Protein AF-A0A384AVC4-F1 (afdb_monomer_lite)

Foldseek 3Di:
DPPQCPDPVNVPPLLSVLLCVLLDDPSDHDPVSSVVSVQLPDPPHDPVSVVVVVQSSQPPVPPSDNDLVSQLVVVCSVVVDPPDPPVVSNVVSVVVVVVVVVVPPPDDPPDD

Structure (mmCIF, N/CA/C/O backbone):
data_AF-A0A384AVC4-F1
#
_entry.id   AF-A0A384AVC4-F1
#
loop_
_atom_site.group_PDB
_atom_site.id
_atom_site.type_symbol
_atom_site.label_atom_id
_atom_site.label_alt_id
_atom_site.label_comp_id
_atom_site.label_asym_id
_atom_site.label_entity_id
_atom_site.label_seq_id
_atom_site.pdbx_PDB_ins_code
_atom_site.Cartn_x
_atom_site.Cartn_y
_atom_site.Cartn_z
_atom_site.occupancy
_atom_site.B_iso_or_equiv
_atom_site.auth_seq_id
_atom_site.auth_comp_id
_atom_site.auth_asym_id
_atom_site.auth_atom_id
_atom_site.pdbx_PDB_model_num
ATOM 1 N N . MET A 1 1 ? 16.499 8.428 1.139 1.00 48.53 1 MET A N 1
ATOM 2 C CA . MET A 1 1 ? 15.118 7.899 1.031 1.00 48.53 1 MET A CA 1
ATOM 3 C C . MET A 1 1 ? 14.245 8.715 0.068 1.00 48.53 1 MET A C 1
ATOM 5 O O . MET A 1 1 ? 13.192 8.240 -0.332 1.00 48.53 1 MET A O 1
ATOM 9 N N . ASP A 1 2 ? 14.667 9.916 -0.335 1.00 53.59 2 ASP A N 1
ATOM 10 C CA . ASP A 1 2 ? 13.777 10.975 -0.840 1.00 53.59 2 ASP A CA 1
ATOM 11 C C . ASP A 1 2 ? 13.435 10.916 -2.338 1.00 53.59 2 ASP A C 1
ATOM 13 O O . ASP A 1 2 ? 12.505 11.579 -2.799 1.00 53.59 2 ASP A O 1
ATOM 17 N N . GLN A 1 3 ? 14.152 10.115 -3.129 1.00 60.91 3 GLN A N 1
ATOM 18 C CA . GLN A 1 3 ? 13.896 10.030 -4.573 1.00 60.91 3 GLN A CA 1
ATOM 19 C C . GLN A 1 3 ? 12.731 9.098 -4.923 1.00 60.91 3 GLN A C 1
ATOM 21 O O . GLN A 1 3 ? 12.028 9.356 -5.892 1.00 60.91 3 GLN A O 1
ATOM 26 N N . VAL A 1 4 ? 12.492 8.044 -4.135 1.00 62.59 4 VAL A N 1
ATOM 27 C CA . VAL A 1 4 ? 11.399 7.090 -4.399 1.00 62.59 4 VAL A CA 1
ATOM 28 C C . VAL A 1 4 ? 10.079 7.569 -3.787 1.00 62.59 4 VAL A C 1
ATOM 30 O O . VAL A 1 4 ? 9.026 7.476 -4.414 1.00 62.59 4 VAL A O 1
ATOM 33 N N . SER A 1 5 ? 10.127 8.184 -2.604 1.00 60.69 5 SER A N 1
ATOM 34 C CA . SER A 1 5 ? 8.957 8.790 -1.954 1.00 60.69 5 SER A CA 1
ATOM 35 C C . SER A 1 5 ? 8.428 10.037 -2.680 1.00 60.69 5 SER A C 1
ATOM 37 O O . SER A 1 5 ? 7.262 10.395 -2.508 1.00 60.69 5 SER A O 1
ATOM 39 N N . SER A 1 6 ? 9.251 10.677 -3.519 1.00 62.69 6 SER A N 1
ATOM 40 C CA . SER A 1 6 ? 8.855 11.820 -4.351 1.00 62.69 6 SER A CA 1
ATOM 41 C C . SER A 1 6 ? 8.213 11.431 -5.684 1.00 62.69 6 SER A C 1
ATOM 43 O O . SER A 1 6 ? 7.720 12.321 -6.386 1.00 62.69 6 SER A O 1
ATOM 45 N N . LEU A 1 7 ? 8.130 10.132 -6.027 1.00 69.69 7 LEU A N 1
ATOM 46 C CA . LEU A 1 7 ? 7.364 9.712 -7.199 1.00 69.69 7 LEU A CA 1
ATOM 47 C C . LEU A 1 7 ? 5.908 10.176 -7.050 1.00 69.69 7 LEU A C 1
ATOM 49 O O . LEU A 1 7 ? 5.279 9.895 -6.026 1.00 69.69 7 LEU A O 1
ATOM 53 N N . PRO A 1 8 ? 5.316 10.807 -8.081 1.00 68.06 8 PRO A N 1
ATOM 54 C CA . PRO A 1 8 ? 3.938 11.292 -8.012 1.00 68.06 8 PRO A CA 1
ATOM 55 C C . PRO A 1 8 ? 2.934 10.169 -7.712 1.00 68.06 8 PRO A C 1
ATOM 57 O O . PRO A 1 8 ? 1.914 10.417 -7.078 1.00 68.06 8 PRO A O 1
ATOM 60 N N . ALA A 1 9 ? 3.258 8.928 -8.094 1.00 69.81 9 ALA A N 1
ATOM 61 C CA . ALA A 1 9 ? 2.465 7.738 -7.794 1.00 69.81 9 ALA A CA 1
ATOM 62 C C . ALA A 1 9 ? 2.440 7.349 -6.300 1.00 69.81 9 ALA A C 1
ATOM 64 O O . ALA A 1 9 ? 1.468 6.749 -5.852 1.00 69.81 9 ALA A O 1
ATOM 65 N N . LEU A 1 10 ? 3.481 7.681 -5.528 1.00 69.94 10 LEU A N 1
ATOM 66 C CA . LEU A 1 10 ? 3.588 7.345 -4.101 1.00 69.94 10 LEU A CA 1
ATOM 67 C C . LEU A 1 10 ? 3.369 8.552 -3.189 1.00 69.94 10 LEU A C 1
ATOM 69 O O . LEU A 1 10 ? 2.972 8.380 -2.041 1.00 69.94 10 LEU A O 1
ATOM 73 N N . ARG A 1 11 ? 3.562 9.775 -3.694 1.00 70.00 11 ARG A N 1
ATOM 74 C CA . ARG A 1 11 ? 3.470 11.013 -2.906 1.00 70.00 11 ARG A CA 1
ATOM 75 C C . ARG A 1 11 ? 2.110 11.219 -2.235 1.00 70.00 11 ARG A C 1
ATOM 77 O O . ARG A 1 11 ? 2.041 11.809 -1.165 1.00 70.00 11 ARG A O 1
ATOM 84 N N . VAL A 1 12 ? 1.040 10.748 -2.869 1.00 73.88 12 VAL A N 1
ATOM 85 C CA . VAL A 1 12 ? -0.340 10.860 -2.366 1.00 73.88 12 VAL A CA 1
ATOM 86 C C . VAL A 1 12 ? -0.796 9.625 -1.587 1.00 73.88 12 VAL A C 1
ATOM 88 O O . VAL A 1 12 ? -1.919 9.597 -1.097 1.00 73.88 12 VAL A O 1
ATOM 91 N N . ASN A 1 13 ? 0.044 8.590 -1.490 1.00 79.75 13 ASN A N 1
ATOM 92 C CA . ASN A 1 13 ? -0.337 7.335 -0.861 1.00 79.75 13 ASN A CA 1
ATOM 93 C C . ASN A 1 13 ? -0.052 7.386 0.658 1.00 79.75 13 ASN A C 1
ATOM 95 O O . ASN A 1 13 ? 1.111 7.553 1.046 1.00 79.75 13 ASN A O 1
ATOM 99 N N . PRO A 1 14 ? -1.063 7.206 1.532 1.00 79.62 14 PRO A N 1
ATOM 100 C CA . PRO A 1 14 ? -0.870 7.196 2.986 1.00 79.62 14 PRO A CA 1
ATOM 101 C C . PRO A 1 14 ? 0.028 6.045 3.472 1.00 79.62 14 PRO A C 1
ATOM 103 O O . PRO A 1 14 ? 0.600 6.126 4.556 1.00 79.62 14 PRO A O 1
ATOM 106 N N . PHE A 1 15 ? 0.215 5.008 2.649 1.00 83.56 15 PHE A N 1
ATOM 107 C CA . PHE A 1 15 ? 1.075 3.856 2.932 1.00 83.56 15 PHE A CA 1
ATOM 108 C C . PHE A 1 15 ? 2.456 3.950 2.279 1.00 83.56 15 PHE A C 1
ATOM 110 O O . PHE A 1 15 ? 3.188 2.960 2.255 1.00 83.56 15 PHE A O 1
ATOM 117 N N . ARG A 1 16 ? 2.845 5.116 1.739 1.00 83.81 16 ARG A N 1
ATOM 118 C CA . ARG A 1 16 ? 4.127 5.279 1.029 1.00 83.81 16 ARG A CA 1
ATOM 119 C C . ARG A 1 16 ? 5.325 4.800 1.848 1.00 83.81 1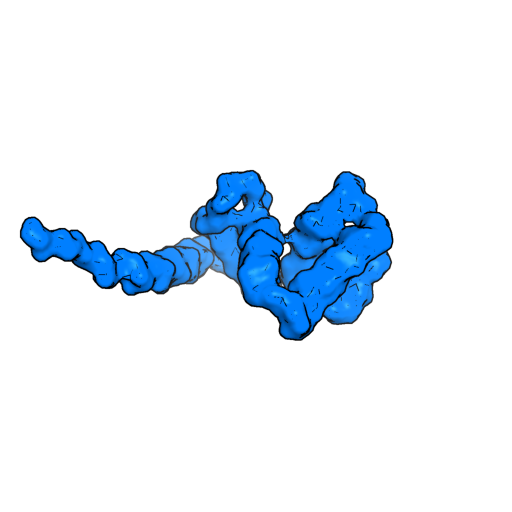6 ARG A C 1
ATOM 121 O O . ARG A 1 16 ? 6.223 4.192 1.283 1.00 83.81 16 ARG A O 1
ATOM 128 N N . ASP A 1 17 ? 5.320 5.027 3.162 1.00 82.88 17 ASP A N 1
ATOM 129 C CA . ASP A 1 17 ? 6.425 4.658 4.048 1.00 82.88 17 ASP A CA 1
ATOM 130 C C . ASP A 1 17 ? 6.546 3.128 4.167 1.00 82.88 17 ASP A C 1
ATOM 132 O O . ASP A 1 17 ? 7.649 2.583 4.132 1.00 82.88 17 ASP A O 1
ATOM 136 N N . ARG A 1 18 ? 5.407 2.419 4.209 1.00 85.12 18 ARG A N 1
ATOM 137 C CA . ARG A 1 18 ? 5.356 0.947 4.206 1.00 85.12 18 ARG A CA 1
ATOM 138 C C . ARG A 1 18 ? 5.762 0.373 2.860 1.00 85.12 18 ARG A C 1
ATOM 140 O O . ARG A 1 18 ? 6.574 -0.540 2.825 1.00 85.12 18 ARG A O 1
ATOM 147 N N . IL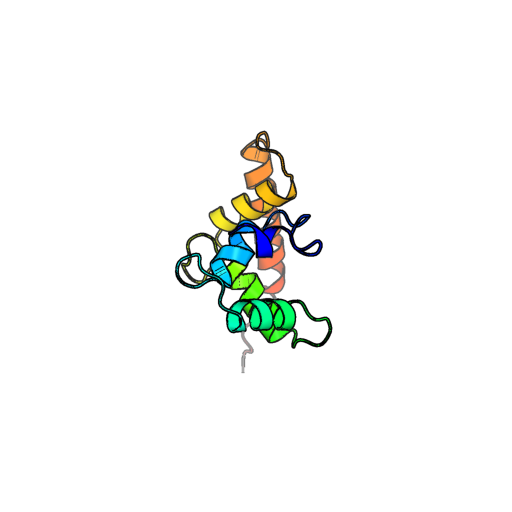E A 1 19 ? 5.270 0.943 1.762 1.00 85.81 19 ILE A N 1
ATOM 148 C CA . ILE A 1 19 ? 5.693 0.552 0.412 1.00 85.81 19 ILE A CA 1
ATOM 149 C C . ILE A 1 19 ? 7.214 0.709 0.293 1.00 85.81 19 ILE A C 1
ATOM 151 O O . ILE A 1 19 ? 7.900 -0.218 -0.124 1.00 85.81 19 ILE A O 1
ATOM 155 N N . CYS A 1 20 ? 7.761 1.839 0.752 1.00 83.12 20 CYS A N 1
ATOM 156 C CA . CYS A 1 20 ? 9.202 2.069 0.768 1.00 83.12 20 CYS A CA 1
ATOM 157 C C . CYS A 1 20 ? 9.944 0.963 1.533 1.00 83.12 20 CYS A C 1
ATOM 159 O O . CYS A 1 20 ? 10.962 0.450 1.077 1.00 83.12 20 CYS A O 1
ATOM 161 N N . ARG A 1 21 ? 9.415 0.577 2.696 1.00 84.12 21 ARG A N 1
ATOM 162 C CA . ARG A 1 21 ? 10.014 -0.430 3.573 1.00 84.12 21 ARG A CA 1
ATOM 163 C C . ARG A 1 21 ? 9.946 -1.848 3.008 1.00 84.12 21 ARG A C 1
ATOM 165 O O . ARG A 1 21 ? 10.917 -2.574 3.138 1.00 84.12 21 ARG A O 1
ATOM 172 N N . VAL A 1 22 ? 8.845 -2.225 2.359 1.00 85.56 22 VAL A N 1
ATOM 173 C CA . VAL A 1 22 ? 8.669 -3.566 1.770 1.00 85.56 22 VAL A CA 1
ATOM 174 C C . VAL A 1 22 ? 9.558 -3.769 0.543 1.00 85.56 22 VAL A C 1
ATOM 176 O O . VAL A 1 22 ? 10.018 -4.881 0.299 1.00 85.56 22 VAL A O 1
ATOM 179 N N . PHE A 1 23 ? 9.795 -2.712 -0.239 1.00 83.69 23 PHE A N 1
ATOM 180 C CA . PHE A 1 23 ? 10.600 -2.799 -1.458 1.00 83.69 23 PHE A CA 1
ATOM 181 C C . PHE A 1 23 ? 12.082 -2.459 -1.257 1.00 83.69 23 PHE A C 1
ATOM 183 O O . PHE A 1 23 ? 12.866 -2.773 -2.140 1.00 83.69 23 PHE A O 1
ATOM 190 N N . SER A 1 24 ? 12.490 -1.835 -0.147 1.00 82.62 24 SER A N 1
ATOM 191 C CA . SER A 1 24 ? 13.908 -1.527 0.098 1.00 82.62 24 SER A CA 1
ATOM 192 C C . SER A 1 24 ? 14.607 -2.590 0.932 1.00 82.62 24 SER A C 1
ATOM 194 O O . SER A 1 24 ? 14.042 -3.139 1.875 1.00 82.62 24 SER A O 1
ATOM 196 N N . HIS A 1 25 ? 15.889 -2.806 0.640 1.00 77.50 25 HIS A N 1
ATOM 197 C CA . HIS A 1 25 ? 16.777 -3.591 1.488 1.00 77.50 25 HIS A CA 1
ATOM 198 C C . HIS A 1 25 ? 17.624 -2.632 2.334 1.00 77.50 25 HIS A C 1
ATOM 200 O O . HIS A 1 25 ? 18.328 -1.771 1.808 1.00 77.50 25 HIS A O 1
ATOM 206 N N . ASN A 1 26 ? 17.542 -2.733 3.661 1.00 71.94 26 ASN A N 1
ATOM 207 C CA . ASN A 1 26 ? 18.291 -1.884 4.602 1.00 71.94 26 ASN A CA 1
ATOM 208 C C . ASN A 1 26 ? 18.101 -0.366 4.381 1.00 71.94 26 ASN A C 1
ATOM 210 O O . ASN A 1 26 ? 19.034 0.412 4.576 1.00 71.94 26 ASN A O 1
ATOM 214 N N . ASN A 1 27 ? 16.895 0.070 3.995 1.00 67.31 27 ASN A N 1
ATOM 215 C CA . ASN A 1 27 ? 16.565 1.468 3.670 1.00 67.31 27 ASN A CA 1
ATOM 216 C C . ASN A 1 27 ? 17.289 2.044 2.436 1.00 67.31 27 ASN A C 1
ATOM 218 O O . ASN A 1 27 ? 17.264 3.261 2.215 1.00 67.31 27 ASN A O 1
ATOM 222 N N . VAL A 1 28 ? 17.915 1.191 1.623 1.00 76.44 28 VAL A N 1
ATOM 223 C CA . VAL A 1 28 ? 18.518 1.557 0.340 1.00 76.44 28 VAL A CA 1
ATOM 224 C C . VAL A 1 28 ? 17.672 0.958 -0.778 1.00 76.44 28 VAL A C 1
ATOM 226 O O . VAL A 1 28 ? 17.259 -0.195 -0.712 1.00 76.44 28 VAL A O 1
ATOM 229 N N . PHE A 1 29 ? 17.397 1.766 -1.800 1.00 79.62 29 PHE A N 1
ATOM 230 C CA . PHE A 1 29 ? 16.746 1.306 -3.021 1.00 79.62 29 PHE A CA 1
ATOM 231 C C . PHE A 1 29 ? 17.806 0.984 -4.061 1.00 79.62 29 PHE A C 1
ATOM 233 O O . PHE A 1 29 ? 18.503 1.885 -4.534 1.00 79.62 29 PHE A O 1
ATOM 240 N N . SER A 1 30 ? 17.897 -0.283 -4.441 1.00 84.12 30 SER A N 1
ATOM 241 C CA . SER A 1 30 ? 18.623 -0.687 -5.637 1.00 84.12 30 SER A CA 1
ATOM 242 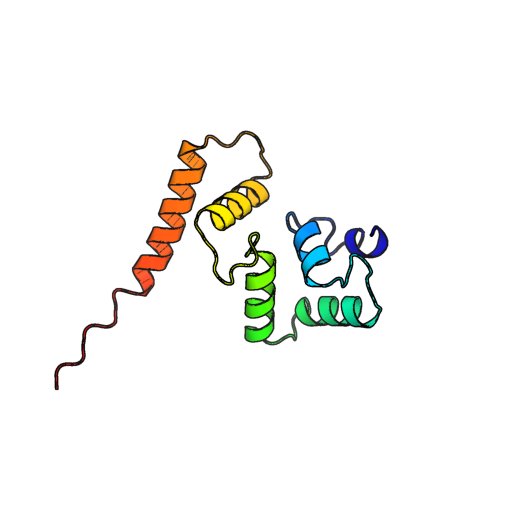C C . SER A 1 30 ? 17.780 -0.407 -6.881 1.00 84.12 30 SER A C 1
ATOM 244 O O . SER A 1 30 ? 16.556 -0.271 -6.824 1.00 84.12 30 SER A O 1
ATOM 246 N N . PHE A 1 31 ? 18.424 -0.336 -8.046 1.00 82.94 31 PHE A N 1
ATOM 247 C CA . PHE A 1 31 ? 17.703 -0.198 -9.315 1.00 82.94 31 PHE A CA 1
ATOM 248 C C . PHE A 1 31 ? 16.703 -1.349 -9.532 1.00 82.94 31 PHE A C 1
ATOM 250 O O . PHE A 1 31 ? 15.584 -1.119 -9.992 1.00 82.94 31 PHE A O 1
ATOM 257 N N . GLU A 1 32 ? 17.079 -2.566 -9.135 1.00 84.94 32 GLU A N 1
ATOM 258 C CA . GLU A 1 32 ? 16.208 -3.744 -9.181 1.00 84.94 32 GLU A CA 1
ATOM 259 C C . GLU A 1 32 ? 14.969 -3.590 -8.289 1.00 84.94 32 GLU A C 1
ATOM 261 O O . GLU A 1 32 ? 13.870 -3.923 -8.725 1.00 84.94 32 GLU A O 1
ATOM 266 N N . ASP A 1 33 ? 15.111 -2.994 -7.103 1.00 84.88 33 ASP A N 1
ATOM 267 C CA . ASP A 1 33 ? 14.001 -2.743 -6.176 1.00 84.88 33 ASP A CA 1
ATOM 268 C C . ASP A 1 33 ? 12.987 -1.756 -6.763 1.00 84.88 33 ASP A C 1
ATOM 270 O O . ASP A 1 33 ? 11.774 -1.972 -6.712 1.00 84.88 33 ASP A O 1
ATOM 274 N N . VAL A 1 34 ? 13.477 -0.677 -7.383 1.00 81.94 34 VAL A N 1
ATOM 275 C CA . VAL A 1 34 ? 12.625 0.316 -8.056 1.00 81.94 34 VAL A CA 1
ATOM 276 C C . VAL A 1 34 ? 11.896 -0.314 -9.242 1.00 81.94 34 VAL A C 1
ATOM 278 O O . VAL A 1 34 ? 10.707 -0.050 -9.446 1.00 81.94 34 VAL A O 1
ATOM 281 N N . LEU A 1 35 ? 12.579 -1.165 -10.012 1.00 84.75 35 LEU A N 1
ATOM 282 C CA . LEU A 1 35 ? 11.975 -1.879 -11.131 1.00 84.75 35 LEU A CA 1
ATOM 283 C C . LEU A 1 35 ? 10.934 -2.901 -10.653 1.00 84.75 35 LEU A C 1
ATOM 285 O O . LEU A 1 35 ? 9.851 -2.974 -11.233 1.00 84.75 35 LEU A O 1
ATOM 289 N N . GLY A 1 36 ? 11.224 -3.643 -9.583 1.00 83.75 36 GLY A N 1
ATOM 290 C CA . GLY A 1 36 ? 10.296 -4.578 -8.949 1.00 83.75 36 GLY A CA 1
ATOM 291 C C . GLY A 1 36 ? 9.040 -3.869 -8.452 1.00 83.75 36 GLY A C 1
ATOM 292 O O . GLY A 1 36 ? 7.924 -4.275 -8.776 1.00 83.75 36 GLY A O 1
ATOM 293 N N . MET A 1 37 ? 9.214 -2.735 -7.777 1.00 84.19 37 MET A N 1
ATOM 294 C CA . MET A 1 37 ? 8.118 -1.874 -7.350 1.00 84.19 37 MET A CA 1
ATOM 295 C C . MET A 1 37 ? 7.280 -1.400 -8.548 1.00 84.19 37 MET A C 1
ATOM 297 O O . MET A 1 37 ? 6.074 -1.645 -8.601 1.00 84.19 37 MET A O 1
ATOM 301 N N . ALA A 1 38 ? 7.901 -0.785 -9.561 1.00 82.62 38 ALA A N 1
ATOM 302 C CA . ALA A 1 38 ? 7.201 -0.314 -10.759 1.00 82.62 38 ALA A CA 1
ATOM 303 C C . ALA A 1 38 ? 6.482 -1.448 -11.514 1.00 82.62 38 ALA A C 1
ATOM 305 O O . ALA A 1 38 ? 5.399 -1.239 -12.068 1.00 82.62 38 ALA A O 1
ATOM 306 N N . SER A 1 39 ? 7.058 -2.653 -11.503 1.00 85.75 39 SER A N 1
ATOM 307 C CA . SER A 1 39 ? 6.458 -3.856 -12.073 1.00 85.75 39 SER A CA 1
ATOM 308 C C . SER A 1 39 ? 5.173 -4.228 -11.337 1.00 85.75 39 SER A C 1
ATOM 310 O O . SER A 1 39 ? 4.123 -4.319 -11.971 1.00 85.75 39 SER A O 1
ATOM 312 N N . VAL A 1 40 ? 5.202 -4.332 -10.003 1.00 85.12 40 VAL A N 1
ATOM 313 C CA . VAL A 1 40 ? 4.026 -4.669 -9.178 1.00 85.12 40 VAL A CA 1
ATOM 314 C C . VAL A 1 40 ? 2.909 -3.631 -9.328 1.00 85.12 40 VAL A C 1
ATOM 316 O O . VAL A 1 40 ? 1.738 -3.995 -9.458 1.00 85.12 40 VAL A O 1
ATOM 319 N N . PHE A 1 41 ? 3.248 -2.341 -9.388 1.00 80.31 41 PHE A N 1
ATOM 320 C CA . PHE A 1 41 ? 2.265 -1.267 -9.579 1.00 80.31 41 PHE A CA 1
ATOM 321 C C . PHE A 1 41 ? 1.755 -1.136 -11.025 1.00 80.31 41 PHE A C 1
ATOM 323 O O . PHE A 1 41 ? 0.782 -0.421 -11.281 1.00 80.31 41 PHE A O 1
ATOM 330 N N . SER A 1 42 ? 2.345 -1.850 -11.985 1.00 84.62 42 SER A N 1
ATOM 331 C CA . SER A 1 42 ? 1.891 -1.837 -13.374 1.00 84.62 42 SER A CA 1
ATOM 332 C C . SER A 1 42 ? 0.499 -2.456 -13.525 1.00 84.62 42 SER A C 1
ATOM 334 O O . SER A 1 42 ? 0.143 -3.456 -12.895 1.00 84.62 42 SER A O 1
ATOM 336 N N . LYS A 1 43 ? -0.315 -1.917 -14.443 1.00 79.38 43 LYS A N 1
ATOM 337 C CA . LYS A 1 43 ? -1.627 -2.498 -14.794 1.00 79.38 43 LYS A CA 1
ATOM 338 C C . LYS A 1 43 ? -1.512 -3.928 -15.336 1.00 79.38 43 LYS A C 1
ATOM 340 O O . LYS A 1 43 ? -2.468 -4.682 -15.225 1.00 79.38 43 LYS A O 1
ATOM 345 N N . LYS A 1 44 ? -0.350 -4.286 -15.893 1.00 81.94 44 LYS A N 1
ATOM 346 C CA . LYS A 1 44 ? -0.082 -5.598 -16.498 1.00 81.94 44 LYS A CA 1
ATOM 347 C C . LYS A 1 44 ? 0.374 -6.671 -15.501 1.00 81.94 44 LYS A C 1
ATOM 349 O O . LYS A 1 44 ? 0.485 -7.824 -15.898 1.00 81.94 44 LYS A O 1
ATOM 354 N N . ALA A 1 45 ? 0.668 -6.317 -14.248 1.00 85.19 45 ALA A N 1
ATOM 355 C CA . ALA A 1 45 ? 1.118 -7.300 -13.267 1.00 85.19 45 ALA A CA 1
ATOM 356 C C . ALA A 1 45 ? -0.008 -8.244 -12.832 1.00 85.19 45 ALA A C 1
ATOM 358 O O . ALA A 1 45 ? -1.162 -7.827 -12.687 1.00 85.19 45 ALA A O 1
ATOM 359 N N . CYS A 1 46 ? 0.358 -9.506 -12.594 1.00 86.38 46 CYS A N 1
ATOM 360 C CA . CYS A 1 46 ? -0.554 -10.553 -12.154 1.00 86.38 46 CYS A CA 1
ATOM 361 C C . CYS A 1 46 ? -1.257 -10.157 -10.842 1.00 86.38 46 CYS A C 1
ATOM 363 O O . CYS A 1 46 ? -0.579 -9.731 -9.902 1.00 86.38 46 CYS A O 1
ATOM 365 N N . PRO A 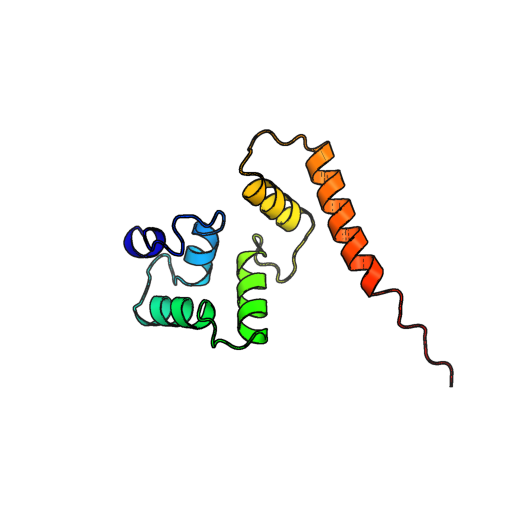1 47 ? -2.586 -10.342 -10.732 1.00 83.88 47 PRO A N 1
ATOM 366 C CA . PRO A 1 47 ? -3.328 -10.033 -9.510 1.00 83.88 47 PRO A CA 1
ATOM 367 C C . PRO A 1 47 ? -2.772 -10.744 -8.274 1.00 83.88 47 PRO A C 1
ATOM 369 O O . PRO A 1 47 ? -2.648 -10.120 -7.228 1.00 83.88 47 PRO A O 1
ATOM 372 N N . SER A 1 48 ? -2.357 -12.007 -8.407 1.00 87.12 48 SER A N 1
ATOM 373 C CA . SER A 1 48 ? -1.774 -12.788 -7.309 1.00 87.12 48 SER A CA 1
ATOM 374 C C . SER A 1 48 ? -0.523 -12.131 -6.724 1.00 87.12 48 SER A C 1
ATOM 376 O O . SER A 1 48 ? -0.391 -12.043 -5.509 1.00 87.12 48 SER A O 1
ATOM 378 N N . LEU A 1 49 ? 0.348 -11.588 -7.581 1.00 86.94 49 LEU A N 1
ATOM 379 C CA . LEU A 1 49 ? 1.548 -10.877 -7.143 1.00 86.94 49 LEU A CA 1
ATOM 380 C C . LEU A 1 49 ? 1.176 -9.592 -6.394 1.00 86.94 49 LEU A C 1
ATOM 382 O O . LEU A 1 49 ? 1.732 -9.295 -5.344 1.00 86.94 49 LEU A O 1
ATOM 386 N N . LYS A 1 50 ? 0.191 -8.841 -6.900 1.00 87.75 50 LYS A N 1
ATOM 387 C CA . LYS A 1 50 ? -0.290 -7.624 -6.230 1.00 87.75 50 LYS A CA 1
ATOM 388 C C . LYS A 1 50 ? -0.874 -7.919 -4.858 1.00 87.75 50 LYS A C 1
ATOM 390 O O . LYS A 1 50 ? -0.642 -7.140 -3.945 1.00 87.75 50 LYS A O 1
ATOM 395 N N . ILE A 1 51 ? -1.616 -9.017 -4.726 1.00 87.62 51 ILE A N 1
ATOM 396 C CA . ILE A 1 51 ? -2.207 -9.443 -3.456 1.00 87.62 51 ILE A CA 1
ATOM 397 C C . ILE A 1 51 ? -1.105 -9.815 -2.460 1.00 87.62 51 ILE A C 1
ATOM 399 O O . ILE A 1 51 ? -1.154 -9.350 -1.328 1.00 87.62 51 ILE A O 1
ATOM 403 N N . GLU A 1 52 ? -0.086 -10.568 -2.881 1.00 88.25 52 GLU A N 1
ATOM 404 C CA . GLU A 1 52 ? 1.046 -10.931 -2.016 1.00 88.25 52 GLU A CA 1
ATOM 405 C C . GLU A 1 52 ? 1.778 -9.690 -1.481 1.00 88.25 52 GLU A C 1
ATOM 407 O O . GLU A 1 52 ? 2.008 -9.561 -0.278 1.00 88.25 52 GLU A O 1
ATOM 412 N N . TYR A 1 53 ? 2.093 -8.733 -2.357 1.00 87.88 53 TYR A N 1
ATOM 413 C CA . TYR A 1 53 ? 2.731 -7.485 -1.937 1.00 87.88 53 TYR A CA 1
ATOM 414 C C . TYR A 1 53 ? 1.801 -6.593 -1.115 1.00 87.88 53 TYR A C 1
ATOM 416 O O . TYR A 1 53 ? 2.259 -5.971 -0.161 1.00 87.88 53 TYR A O 1
ATOM 424 N N . ALA A 1 54 ? 0.508 -6.530 -1.447 1.00 88.06 54 ALA A N 1
ATOM 425 C CA . ALA A 1 54 ? -0.472 -5.793 -0.656 1.00 88.06 54 ALA A CA 1
ATOM 426 C C . ALA A 1 54 ? -0.524 -6.338 0.773 1.00 88.06 54 ALA A C 1
ATOM 428 O O . ALA A 1 54 ? -0.479 -5.557 1.717 1.00 88.06 54 ALA A O 1
ATOM 429 N N . PHE A 1 55 ? -0.522 -7.662 0.930 1.00 88.75 55 PHE A N 1
ATOM 430 C CA . PHE A 1 55 ? -0.494 -8.304 2.236 1.00 88.75 55 PHE A CA 1
ATOM 431 C C . PHE A 1 55 ? 0.738 -7.881 3.043 1.00 88.75 55 PHE A C 1
ATOM 433 O O . PHE A 1 55 ? 0.594 -7.402 4.159 1.00 88.75 55 PHE A O 1
ATOM 440 N N . ARG A 1 56 ? 1.935 -7.915 2.441 1.00 87.69 56 ARG A N 1
ATOM 441 C CA . ARG A 1 56 ? 3.170 -7.439 3.099 1.00 87.69 56 ARG A CA 1
ATOM 442 C C . ARG A 1 56 ? 3.156 -5.949 3.456 1.00 87.69 56 ARG A C 1
ATOM 444 O O . ARG A 1 56 ? 3.817 -5.534 4.400 1.00 87.69 56 ARG A O 1
ATOM 451 N N . ILE A 1 57 ? 2.463 -5.118 2.677 1.00 88.88 57 ILE A N 1
ATOM 452 C CA . ILE A 1 57 ? 2.343 -3.679 2.961 1.00 88.88 57 ILE A CA 1
ATOM 453 C C . ILE A 1 57 ? 1.419 -3.440 4.162 1.00 88.88 57 ILE A C 1
ATOM 455 O O . ILE A 1 57 ? 1.704 -2.545 4.964 1.00 88.88 57 ILE A O 1
ATOM 459 N N . TYR A 1 58 ? 0.337 -4.218 4.258 1.00 87.94 58 TYR A N 1
ATOM 460 C CA . TYR A 1 58 ? -0.708 -4.092 5.275 1.00 87.94 58 TYR A CA 1
ATOM 461 C C . TYR A 1 58 ? -0.390 -4.793 6.597 1.00 87.94 58 TYR A C 1
ATOM 463 O O . TYR A 1 58 ? -0.822 -4.306 7.633 1.00 87.94 58 TYR A O 1
ATOM 471 N N . ASP A 1 59 ? 0.383 -5.871 6.570 1.00 89.19 59 ASP A N 1
ATOM 472 C CA . ASP A 1 59 ? 0.948 -6.513 7.754 1.00 89.19 59 ASP A CA 1
ATOM 473 C C . ASP A 1 59 ? 2.030 -5.590 8.349 1.00 89.19 59 ASP A C 1
ATOM 475 O O . ASP A 1 59 ? 3.095 -5.407 7.748 1.00 89.19 59 ASP A O 1
ATOM 479 N N . PHE A 1 60 ? 1.757 -4.927 9.482 1.00 84.31 60 PHE A N 1
ATOM 480 C CA . PHE A 1 60 ? 2.724 -4.026 10.113 1.00 84.31 60 PHE A CA 1
ATOM 481 C C . PHE A 1 60 ? 3.640 -4.726 11.110 1.00 84.31 60 PHE A C 1
ATOM 483 O O . PHE A 1 60 ? 4.752 -4.224 11.319 1.00 84.31 60 PHE A O 1
ATOM 490 N N . ASN A 1 61 ? 3.166 -5.790 11.758 1.00 84.44 61 ASN A N 1
ATOM 491 C CA . ASN A 1 61 ? 3.908 -6.548 12.765 1.00 84.44 61 ASN A CA 1
ATOM 492 C C . ASN A 1 61 ? 4.783 -7.662 12.148 1.00 84.44 61 ASN A C 1
ATOM 494 O O . ASN A 1 61 ? 5.583 -8.262 12.863 1.00 84.44 61 ASN A O 1
ATOM 498 N N . GLU A 1 62 ? 4.696 -7.858 10.829 1.00 83.62 62 GLU A N 1
ATOM 499 C CA . GLU A 1 62 ? 5.446 -8.834 10.034 1.00 83.62 62 GLU A CA 1
ATOM 500 C C . GLU A 1 62 ? 5.211 -10.278 10.515 1.00 83.62 62 GLU A C 1
ATOM 502 O O . GLU A 1 62 ? 6.101 -11.129 10.422 1.00 83.62 62 GLU A O 1
ATOM 507 N N . ASN A 1 63 ? 4.019 -10.564 11.056 1.00 84.56 63 ASN A N 1
ATOM 508 C CA . ASN A 1 63 ? 3.675 -11.879 11.598 1.00 84.56 63 ASN A CA 1
ATOM 509 C C . ASN A 1 63 ? 3.031 -12.821 10.562 1.00 84.56 63 ASN A C 1
ATOM 511 O O . ASN A 1 63 ? 2.778 -13.990 10.869 1.00 84.56 63 ASN A O 1
ATOM 515 N N . GLY A 1 64 ? 2.798 -12.343 9.335 1.00 84.31 64 GLY A N 1
ATOM 516 C CA . GLY A 1 64 ? 2.178 -13.112 8.260 1.00 84.31 64 GLY A CA 1
ATOM 517 C C . GLY A 1 64 ? 0.651 -13.179 8.330 1.00 84.31 64 GLY A C 1
ATOM 518 O O . GLY A 1 64 ? 0.046 -13.901 7.534 1.00 84.31 64 GLY A O 1
ATOM 519 N N . PHE A 1 65 ? 0.027 -12.415 9.223 1.00 85.81 65 PHE A N 1
ATOM 520 C CA . PHE A 1 65 ? -1.413 -12.246 9.375 1.00 85.81 65 PHE A CA 1
ATOM 521 C C . PHE A 1 65 ? -1.761 -10.748 9.373 1.00 85.81 65 PHE A C 1
ATOM 523 O O . PHE A 1 65 ? -0.908 -9.897 9.586 1.00 85.81 65 PHE A O 1
ATOM 530 N N . ILE A 1 66 ? -3.008 -10.408 9.041 1.00 86.38 66 ILE A N 1
ATOM 531 C CA . ILE A 1 66 ? -3.515 -9.040 9.220 1.00 86.38 66 ILE A CA 1
ATOM 532 C C . ILE A 1 66 ? -4.427 -9.103 10.432 1.00 86.38 66 ILE A C 1
ATOM 534 O O . ILE A 1 66 ? -5.563 -9.575 10.323 1.00 86.38 66 ILE A O 1
ATOM 538 N N . ASP A 1 67 ? -3.905 -8.679 11.577 1.00 86.25 67 ASP A N 1
ATOM 539 C CA . ASP A 1 67 ? -4.642 -8.708 12.832 1.00 86.25 67 ASP A CA 1
ATOM 540 C C . ASP A 1 67 ? -5.509 -7.456 12.997 1.00 86.25 67 ASP A C 1
ATOM 542 O O . ASP A 1 67 ? -5.423 -6.485 12.239 1.00 86.25 67 ASP A O 1
ATOM 546 N N . GLU A 1 68 ? -6.333 -7.456 14.043 1.00 82.94 68 GLU A N 1
ATOM 547 C CA . GLU A 1 68 ? -7.106 -6.284 14.453 1.00 82.94 68 GLU A CA 1
ATOM 548 C C . GLU A 1 68 ? -6.208 -5.047 14.629 1.00 82.94 68 GLU A C 1
ATOM 550 O O . GLU A 1 68 ? -6.545 -3.973 14.140 1.00 82.94 68 GLU A O 1
ATOM 555 N N . GLU A 1 69 ? -5.018 -5.196 15.216 1.00 83.19 69 GLU A N 1
ATOM 556 C CA . GLU A 1 69 ? -4.070 -4.090 15.413 1.00 83.19 69 GLU A CA 1
ATOM 557 C C . GLU A 1 69 ? -3.513 -3.509 14.101 1.00 83.19 69 GLU A C 1
ATOM 559 O O . GLU A 1 69 ? -3.229 -2.307 14.012 1.00 83.19 69 GLU A O 1
ATOM 564 N N . ASP A 1 70 ? -3.314 -4.349 13.082 1.00 86.31 70 ASP A N 1
ATOM 565 C CA . ASP A 1 70 ? -2.896 -3.898 11.754 1.00 86.31 70 ASP A CA 1
ATOM 566 C C . ASP A 1 70 ? -4.054 -3.186 11.067 1.00 86.31 70 ASP A C 1
ATOM 568 O O . ASP A 1 70 ? -3.888 -2.089 10.536 1.00 86.31 70 ASP A O 1
ATOM 572 N N . LEU A 1 71 ? -5.252 -3.763 11.145 1.00 84.25 71 LEU A N 1
ATOM 573 C CA . LEU A 1 71 ? -6.454 -3.211 10.543 1.00 84.25 71 LEU A CA 1
ATOM 574 C C . LEU A 1 71 ? -6.833 -1.851 11.143 1.00 84.25 71 LEU A C 1
ATOM 576 O O . LEU A 1 71 ? -7.113 -0.915 10.392 1.00 84.25 71 LEU A O 1
ATOM 580 N N . GLN A 1 72 ? -6.735 -1.697 12.463 1.00 83.31 72 GLN A N 1
ATOM 581 C CA . GLN A 1 72 ? -6.879 -0.412 13.146 1.00 83.31 72 GLN A CA 1
ATOM 582 C C . GLN A 1 72 ? -5.880 0.620 12.600 1.00 83.31 72 GLN A C 1
ATOM 584 O O . GLN A 1 72 ? -6.265 1.732 12.231 1.00 83.31 72 GLN A O 1
ATOM 589 N N . ARG A 1 73 ? -4.601 0.249 12.446 1.00 82.75 73 ARG A N 1
ATOM 590 C CA . ARG A 1 73 ? -3.577 1.129 11.853 1.00 82.75 73 ARG A CA 1
ATOM 591 C C . ARG A 1 73 ? -3.874 1.488 10.398 1.00 82.75 73 ARG A C 1
ATOM 593 O O . ARG A 1 73 ? -3.642 2.630 10.000 1.00 82.75 73 ARG A O 1
ATOM 600 N N . ILE A 1 74 ? -4.391 0.552 9.603 1.00 84.88 74 ILE A N 1
ATOM 601 C CA . ILE A 1 74 ? -4.807 0.798 8.214 1.00 84.88 74 ILE A CA 1
ATOM 602 C C . ILE A 1 74 ? -5.945 1.815 8.178 1.00 84.88 74 ILE A C 1
ATOM 604 O O . ILE A 1 74 ? -5.863 2.790 7.432 1.00 84.88 74 ILE A O 1
ATOM 608 N N . ILE A 1 75 ? -6.981 1.608 8.992 1.00 82.69 75 ILE A N 1
ATOM 609 C CA . ILE A 1 75 ? -8.152 2.485 9.077 1.00 82.69 75 ILE A CA 1
ATOM 610 C C . ILE A 1 75 ? -7.716 3.889 9.506 1.00 82.69 75 ILE A C 1
ATOM 612 O O . ILE A 1 75 ? -8.027 4.858 8.814 1.00 82.69 75 ILE A O 1
ATOM 616 N N . LEU A 1 76 ? -6.900 4.006 10.554 1.00 83.25 76 LEU A N 1
ATOM 617 C CA . LEU A 1 76 ? -6.371 5.288 11.028 1.00 83.25 76 LEU A CA 1
ATOM 618 C C . LEU A 1 76 ? -5.584 6.025 9.928 1.00 83.25 76 LEU A C 1
ATOM 620 O O . LEU A 1 76 ? -5.793 7.216 9.689 1.00 83.25 76 LEU A O 1
ATOM 624 N N . ARG A 1 77 ? -4.744 5.306 9.170 1.00 81.69 77 ARG A N 1
ATOM 625 C CA . ARG A 1 77 ? -4.003 5.865 8.024 1.00 81.69 77 ARG A CA 1
ATOM 626 C C . ARG A 1 77 ? -4.903 6.300 6.866 1.00 81.69 77 ARG A C 1
ATOM 628 O O . ARG A 1 77 ? -4.562 7.265 6.187 1.00 81.69 77 ARG A O 1
ATOM 635 N N . LEU A 1 78 ? -6.023 5.617 6.630 1.00 81.19 78 LEU A N 1
ATOM 636 C CA . LEU A 1 78 ? -7.004 5.993 5.606 1.00 81.19 78 LEU A CA 1
ATOM 637 C C . LEU A 1 78 ? -7.822 7.223 6.009 1.00 81.19 78 LEU A C 1
ATOM 639 O O . LEU A 1 78 ? -8.094 8.07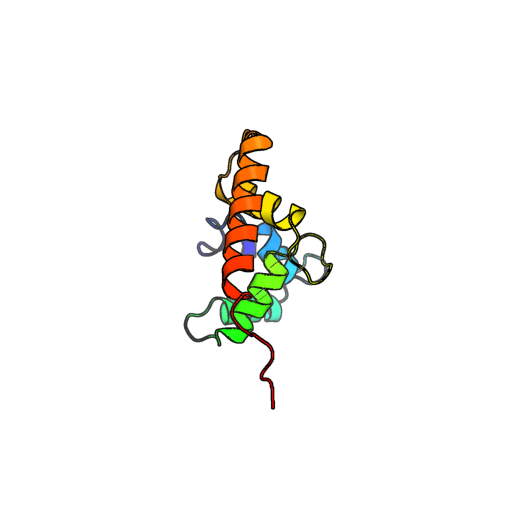2 5.163 1.00 81.19 78 LEU A O 1
ATOM 643 N N . LEU A 1 79 ? -8.188 7.329 7.288 1.00 78.31 79 LEU A N 1
ATOM 644 C CA . LEU A 1 79 ? -8.888 8.490 7.840 1.00 78.31 79 LEU A CA 1
ATOM 645 C C . LEU A 1 79 ? -7.985 9.724 7.966 1.00 78.31 79 LEU A C 1
ATOM 647 O O . LEU A 1 79 ? -8.503 10.829 8.125 1.00 78.31 79 LEU A O 1
ATOM 651 N N . ASN A 1 80 ? -6.658 9.552 7.873 1.00 68.50 80 ASN A N 1
ATOM 652 C CA . ASN A 1 80 ? -5.654 10.619 7.970 1.00 68.50 80 ASN A CA 1
ATOM 653 C C . ASN A 1 80 ? -5.905 11.550 9.174 1.00 68.50 80 ASN A C 1
ATOM 655 O O . ASN A 1 80 ? -5.723 12.763 9.086 1.00 68.50 80 ASN A O 1
ATOM 659 N N . SER A 1 81 ? -6.403 10.962 10.260 1.00 65.38 81 SER A N 1
ATOM 660 C CA . SER A 1 81 ? -6.869 11.647 11.457 1.00 65.38 81 SER A CA 1
ATOM 661 C C . SER A 1 81 ? -6.281 10.912 12.653 1.00 65.38 81 SER A C 1
ATOM 663 O O . SER A 1 81 ? -6.560 9.731 12.842 1.00 65.38 81 SER A O 1
ATOM 665 N N . ASP A 1 82 ? -5.453 11.600 13.434 1.00 59.41 82 ASP A N 1
ATOM 666 C CA . ASP A 1 82 ? -4.932 11.090 14.708 1.00 59.41 82 ASP A CA 1
ATOM 667 C C . ASP A 1 82 ? -6.005 11.135 15.820 1.00 59.41 82 ASP A C 1
ATOM 669 O O . ASP A 1 82 ? -5.889 10.442 16.823 1.00 59.41 82 ASP A O 1
ATOM 673 N N . ASP A 1 83 ? -7.092 11.888 15.605 1.00 59.16 83 ASP A N 1
ATOM 674 C CA . ASP A 1 83 ? -8.205 12.090 16.543 1.00 59.16 83 ASP A CA 1
ATOM 675 C C . ASP A 1 83 ? -9.446 11.244 16.193 1.00 59.16 83 ASP A C 1
ATOM 677 O O . ASP A 1 83 ? -10.579 11.733 16.183 1.00 59.16 83 ASP A O 1
ATOM 681 N N . VAL A 1 84 ? -9.261 9.968 15.850 1.00 65.31 84 VAL A N 1
ATOM 682 C CA . VAL A 1 84 ? -10.393 9.034 15.720 1.00 65.31 84 VAL A CA 1
ATOM 683 C C . VAL A 1 84 ? -10.631 8.386 17.078 1.00 65.31 84 VAL A C 1
ATOM 685 O O . VAL A 1 84 ? -9.727 7.770 17.634 1.00 65.31 84 VAL A O 1
ATOM 688 N N . SER A 1 85 ? -11.846 8.516 17.616 1.00 71.62 85 SER A N 1
ATOM 689 C CA . SER A 1 85 ? -12.221 7.877 18.880 1.00 71.62 85 SER A CA 1
ATOM 690 C C . SER A 1 85 ? -11.972 6.367 18.815 1.00 71.62 85 SER A C 1
ATOM 692 O O . SER A 1 85 ? -12.403 5.717 17.859 1.00 71.62 85 SER A O 1
ATOM 694 N N . GLU A 1 86 ? -11.315 5.812 19.838 1.00 71.50 86 GLU A N 1
ATOM 695 C CA . GLU A 1 86 ? -11.007 4.375 19.936 1.00 71.50 86 GLU A CA 1
ATOM 696 C C . GLU A 1 86 ? -12.261 3.504 19.753 1.00 71.50 86 GLU A C 1
ATOM 698 O O . GLU A 1 86 ? -12.199 2.453 19.117 1.00 71.50 86 GLU A O 1
ATOM 703 N N . ASP A 1 87 ? -13.423 3.988 20.203 1.00 74.50 87 ASP A N 1
ATOM 704 C CA . ASP A 1 87 ? -14.716 3.321 20.022 1.00 74.50 87 ASP A CA 1
ATOM 705 C C . ASP A 1 87 ? -15.106 3.172 18.542 1.00 74.50 87 ASP A C 1
ATOM 707 O O . ASP A 1 87 ? -15.527 2.100 18.111 1.00 74.50 87 ASP A O 1
ATOM 711 N N . LEU A 1 88 ? -14.927 4.226 17.734 1.00 77.25 88 LEU A N 1
ATOM 712 C CA . LEU A 1 88 ? -15.214 4.184 16.296 1.00 77.25 88 LEU A CA 1
ATOM 713 C C . LEU A 1 88 ? -14.208 3.288 15.567 1.00 77.25 88 LEU A C 1
ATOM 715 O O . LEU A 1 88 ? -14.573 2.562 14.645 1.00 77.25 88 LEU A O 1
ATOM 719 N N . LEU A 1 89 ? -12.943 3.326 15.983 1.00 78.31 89 LEU A N 1
ATOM 720 C CA . LEU A 1 89 ? -11.893 2.491 15.410 1.00 78.31 89 LEU A CA 1
ATOM 721 C C . LEU A 1 89 ? -12.157 1.001 15.676 1.00 78.31 89 LEU A C 1
ATOM 723 O O . LEU A 1 89 ? -12.028 0.175 14.769 1.00 78.31 89 LEU A O 1
ATOM 727 N N . THR A 1 90 ? -12.590 0.673 16.892 1.00 77.94 90 THR A N 1
ATOM 728 C CA . THR A 1 90 ? -12.962 -0.687 17.301 1.00 77.94 90 THR A CA 1
ATOM 729 C C . THR A 1 90 ? -14.226 -1.158 16.581 1.00 77.94 90 THR A C 1
ATOM 731 O O . THR A 1 90 ? -14.263 -2.292 16.103 1.00 77.94 90 THR A O 1
ATOM 734 N N . ASP A 1 91 ? -15.233 -0.291 16.425 1.00 81.06 91 ASP A N 1
ATOM 735 C CA . ASP A 1 91 ? -16.472 -0.613 15.703 1.00 81.06 91 ASP A CA 1
ATOM 736 C C . ASP A 1 91 ? -16.214 -0.881 14.212 1.00 81.06 91 ASP A C 1
ATOM 738 O O . ASP A 1 91 ? -16.631 -1.911 13.680 1.00 81.06 91 ASP A O 1
ATOM 742 N N . LEU A 1 92 ? -15.433 -0.022 13.545 1.00 79.81 92 LEU A N 1
ATOM 743 C CA . LEU A 1 92 ? -15.052 -0.217 12.143 1.00 79.81 92 LEU A CA 1
ATOM 744 C C . LEU A 1 92 ? -14.224 -1.488 11.950 1.00 79.81 92 LEU A C 1
ATOM 746 O O . LEU A 1 92 ? -14.447 -2.231 10.992 1.00 79.81 92 LEU A O 1
ATOM 750 N N . THR A 1 93 ? -13.295 -1.763 12.865 1.00 79.38 93 THR A N 1
ATOM 751 C CA . THR A 1 93 ? -12.471 -2.972 12.801 1.00 79.38 93 THR A CA 1
ATOM 752 C C . THR A 1 93 ? -13.320 -4.226 12.996 1.00 79.38 93 THR A C 1
ATOM 754 O O . THR A 1 93 ? -13.264 -5.144 12.175 1.00 79.38 93 THR A O 1
ATOM 757 N N . SER A 1 94 ? -14.205 -4.218 13.994 1.00 78.62 94 SER A N 1
ATOM 758 C CA . SER A 1 94 ? -15.179 -5.288 14.234 1.00 78.62 94 SER A CA 1
ATOM 759 C C . SER A 1 94 ? -16.094 -5.501 13.028 1.00 78.62 94 SER A C 1
ATOM 761 O O . SER A 1 94 ? -16.367 -6.640 12.649 1.00 78.62 94 SER A O 1
ATOM 763 N N . HIS A 1 95 ? -16.533 -4.423 12.373 1.00 80.44 95 HIS A N 1
ATOM 764 C CA . HIS A 1 95 ? -17.367 -4.496 11.178 1.00 80.44 95 HIS A CA 1
ATOM 765 C C . HIS A 1 95 ? -16.632 -5.138 9.995 1.00 80.44 95 HIS A C 1
ATOM 767 O O . HIS A 1 95 ? -17.185 -6.009 9.321 1.00 80.44 95 HIS A O 1
ATOM 773 N N . VAL A 1 96 ? -15.376 -4.760 9.752 1.00 76.44 96 VAL A N 1
ATOM 774 C CA . VAL A 1 96 ? -14.551 -5.345 8.684 1.00 76.44 96 VAL A CA 1
ATOM 775 C C . VAL A 1 96 ? -14.249 -6.822 8.965 1.00 76.44 96 VAL A C 1
ATOM 777 O O . VAL A 1 96 ? -14.403 -7.654 8.067 1.00 76.44 96 VAL A O 1
ATOM 780 N N . CYS A 1 97 ? -13.926 -7.182 10.209 1.00 69.56 97 CYS A N 1
ATOM 781 C CA . CYS A 1 97 ? -13.775 -8.578 10.629 1.00 69.56 97 CYS A CA 1
ATOM 782 C C . CYS A 1 97 ? -15.081 -9.376 10.447 1.00 69.56 97 CYS A C 1
ATOM 784 O O . CYS A 1 97 ? -15.066 -10.497 9.933 1.00 69.56 97 CYS A O 1
ATOM 786 N N . ALA A 1 98 ? -16.234 -8.790 10.781 1.00 71.31 98 ALA A N 1
ATOM 787 C CA . ALA A 1 98 ? -17.543 -9.419 10.600 1.00 71.31 98 ALA A CA 1
ATOM 788 C C . ALA A 1 98 ? -17.919 -9.609 9.116 1.00 71.31 98 ALA A C 1
ATOM 790 O O . ALA A 1 98 ? -18.536 -10.617 8.756 1.00 71.31 98 ALA A O 1
ATOM 791 N N . LEU A 1 99 ? -17.524 -8.679 8.240 1.00 64.56 99 LEU A N 1
ATOM 792 C CA . LEU A 1 99 ? -17.669 -8.816 6.787 1.00 64.56 99 LEU A CA 1
ATOM 793 C C . LEU A 1 99 ? -16.797 -9.956 6.235 1.00 64.56 99 LEU A C 1
ATOM 795 O O . LEU A 1 99 ? -17.266 -10.719 5.387 1.00 64.56 99 LEU A O 1
ATOM 799 N N . GLY A 1 100 ? -15.577 -10.130 6.755 1.00 57.50 100 GLY A N 1
ATOM 800 C CA . GLY A 1 100 ? -14.716 -11.277 6.444 1.00 57.50 100 GLY A CA 1
ATOM 801 C C . GLY A 1 100 ? -15.331 -12.612 6.883 1.00 57.50 100 GLY A C 1
ATOM 802 O O . GLY A 1 100 ? -15.428 -13.551 6.089 1.00 57.50 100 GLY A O 1
ATOM 803 N N . CYS A 1 101 ? -15.856 -12.673 8.111 1.00 49.44 101 CYS A N 1
ATOM 804 C CA . CYS A 1 101 ? -16.510 -13.863 8.667 1.00 49.44 101 CYS A CA 1
ATOM 805 C C . CYS A 1 101 ? -17.787 -14.288 7.921 1.00 49.44 101 CYS A C 1
ATOM 807 O O . CYS A 1 101 ? -18.130 -15.472 7.914 1.00 49.44 101 CYS A O 1
ATOM 809 N N . ARG A 1 102 ? -18.486 -13.374 7.235 1.00 46.22 102 ARG A N 1
ATOM 810 C CA . ARG A 1 102 ? -19.659 -13.733 6.417 1.00 46.22 102 ARG A CA 1
ATOM 811 C C . ARG A 1 102 ? -19.323 -14.561 5.175 1.00 46.22 102 ARG A C 1
ATOM 813 O O . ARG A 1 102 ? -20.210 -15.235 4.661 1.00 46.22 102 ARG A O 1
ATOM 820 N N . THR A 1 103 ? -18.073 -14.558 4.713 1.00 46.94 103 THR A N 1
ATOM 821 C CA . THR A 1 103 ? -17.678 -15.290 3.494 1.00 46.94 103 THR A CA 1
ATOM 822 C C . THR A 1 103 ? -17.241 -16.736 3.776 1.00 46.94 103 THR A C 1
ATOM 824 O O . THR A 1 103 ? -17.152 -17.537 2.850 1.00 46.94 103 THR A O 1
ATOM 827 N N . VAL A 1 104 ? -17.042 -17.125 5.043 1.00 46.69 104 VAL A N 1
ATOM 828 C CA . VAL A 1 104 ? -16.610 -18.492 5.415 1.00 46.69 104 VAL A CA 1
ATOM 829 C C . VAL A 1 104 ? -17.716 -19.380 6.001 1.00 46.69 104 VAL A C 1
ATOM 831 O O . VAL A 1 104 ? -17.501 -20.572 6.199 1.00 46.69 104 VAL A O 1
ATOM 834 N N . ALA A 1 105 ? -18.935 -18.869 6.194 1.00 43.22 105 ALA A N 1
ATOM 835 C CA . ALA A 1 105 ? -20.075 -19.645 6.703 1.00 43.22 105 ALA A CA 1
ATOM 836 C C . ALA A 1 105 ? -20.863 -20.394 5.599 1.00 43.22 105 ALA A C 1
ATOM 838 O O . ALA A 1 105 ? -22.087 -20.489 5.660 1.00 43.22 105 ALA A O 1
ATOM 839 N N . GLY A 1 106 ? -20.172 -20.896 4.567 1.00 45.31 106 GLY A N 1
ATOM 840 C CA . GLY A 1 106 ? -20.784 -21.515 3.382 1.00 45.31 106 GLY A CA 1
ATOM 841 C C . GLY A 1 106 ? -20.251 -22.894 2.985 1.00 45.31 106 GLY A C 1
ATOM 842 O O . GLY A 1 106 ? -20.624 -23.384 1.924 1.00 45.31 106 GLY A O 1
ATOM 843 N N . VAL A 1 107 ? -19.402 -23.538 3.792 1.00 49.22 107 VAL A N 1
ATOM 844 C CA . VAL A 1 107 ? -18.983 -24.931 3.549 1.00 49.22 107 VAL A CA 1
ATOM 845 C C . VAL A 1 107 ? -19.454 -25.787 4.717 1.00 49.22 107 VAL A C 1
ATOM 847 O O . VAL A 1 107 ? -18.741 -26.009 5.691 1.00 49.22 107 VAL A O 1
ATOM 850 N N . GLY A 1 108 ? -20.709 -26.232 4.630 1.00 46.12 108 GLY A N 1
ATOM 851 C CA . GLY A 1 108 ? -21.190 -27.341 5.448 1.00 46.12 108 GLY A CA 1
ATOM 852 C C . GLY A 1 108 ? -20.441 -28.630 5.083 1.00 46.12 108 GLY A C 1
ATOM 853 O O . GLY A 1 108 ? -19.991 -28.771 3.941 1.00 46.12 108 GLY A O 1
ATOM 854 N N . PRO A 1 109 ? -20.283 -29.576 6.022 1.00 50.00 109 PRO A N 1
ATOM 855 C CA . PRO A 1 109 ? -19.609 -30.832 5.741 1.00 50.00 109 PRO A CA 1
ATOM 856 C C . PRO A 1 109 ? -20.459 -31.627 4.748 1.00 50.00 109 PRO A C 1
ATOM 858 O O . PRO A 1 109 ? -21.616 -31.950 5.024 1.00 50.00 109 PRO A O 1
ATOM 861 N N . ALA A 1 110 ? -19.889 -31.937 3.583 1.00 51.12 110 ALA A N 1
ATOM 862 C CA . ALA A 1 110 ? -20.462 -32.905 2.663 1.00 51.12 110 ALA A CA 1
ATOM 863 C C . ALA A 1 110 ? -20.572 -34.246 3.400 1.00 51.12 110 ALA A C 1
ATOM 865 O O . ALA A 1 110 ? -19.577 -34.923 3.646 1.00 51.12 110 ALA A O 1
ATOM 866 N N . THR A 1 111 ? -21.788 -34.586 3.817 1.00 54.03 111 THR A N 1
ATOM 867 C CA . THR A 1 111 ? -22.113 -35.900 4.366 1.00 54.03 111 THR A CA 1
ATOM 868 C C . THR A 1 111 ? -22.219 -36.847 3.172 1.00 54.03 111 THR A C 1
ATOM 870 O O . THR A 1 111 ? -23.047 -36.625 2.290 1.00 54.03 111 THR A O 1
ATOM 873 N N . THR A 1 112 ? -21.330 -37.836 3.099 1.00 56.72 112 THR A N 1
ATOM 874 C CA . THR A 1 112 ? -21.485 -39.039 2.265 1.00 56.72 112 THR A CA 1
ATOM 875 C C . THR A 1 112 ? -21.788 -40.201 3.189 1.00 56.72 112 THR A C 1
ATOM 877 O O . THR A 1 112 ? -21.154 -40.244 4.268 1.00 56.72 112 THR A O 1
#

Secondary structure (DSSP, 8-state):
-HHHHTSHHHHT-TTHHHHHHHH-BTTB--HHHHHHHHHHHSTTS-HHHHHHHHHHHH-SS-SSS--HHHHHHHHHHHHT-S---HHHHHHHHHHHHHHHHTTTTT------

pLDDT: mean 75.65, std 12.6, range [43.22, 89.19]

Sequence (112 aa):
MDQVSSLPALRVNPFRDRICRVFSHNNVFSFEDVLGMASVFSKKACPSLKIEYAFRIYDFNENGFIDEEDLQRIILRLLNSDD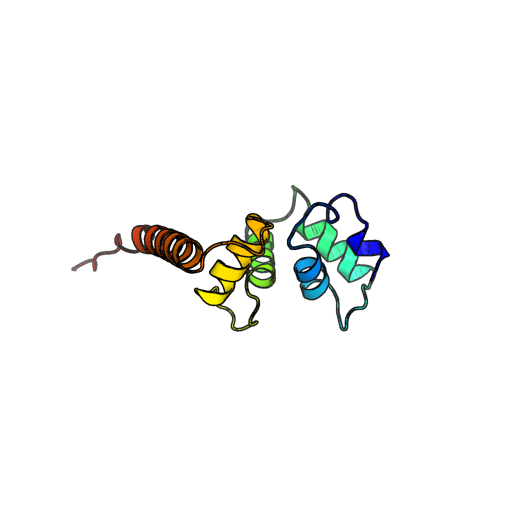VSEDLLTDLTSHVCALGCRTVAGVGPATT

Radius of gyration: 17.38 Å; chains: 1; bounding box: 41×51×36 Å